Protein AF-A0A068UW55-F1 (afdb_monomer_lite)

Structure (mmCIF, N/CA/C/O backbone):
data_AF-A0A068UW55-F1
#
_entry.id   AF-A0A068UW55-F1
#
loop_
_atom_site.group_PDB
_atom_site.id
_atom_site.type_symbol
_atom_site.label_atom_id
_atom_site.label_alt_id
_atom_site.label_comp_id
_atom_site.label_asym_id
_atom_site.label_entity_id
_atom_site.label_seq_id
_atom_site.pdbx_PDB_ins_code
_atom_site.Cartn_x
_atom_site.Cartn_y
_atom_site.Cartn_z
_atom_site.occupancy
_atom_site.B_iso_or_equiv
_atom_site.auth_seq_id
_atom_site.auth_comp_id
_atom_site.auth_asym_id
_atom_site.auth_atom_id
_atom_site.pdbx_PDB_model_num
ATOM 1 N N . MET A 1 1 ? 1.808 -1.171 15.383 1.00 69.81 1 MET A N 1
ATOM 2 C CA . MET A 1 1 ? 2.559 -0.243 14.489 1.00 69.81 1 MET A CA 1
ATOM 3 C C . MET A 1 1 ? 3.618 -0.901 13.591 1.00 69.81 1 MET A C 1
ATOM 5 O O . MET A 1 1 ? 3.751 -0.459 12.460 1.00 69.81 1 MET A O 1
ATOM 9 N N . VAL A 1 2 ? 4.367 -1.930 14.021 1.00 87.56 2 VAL A N 1
ATOM 10 C CA . VAL A 1 2 ? 5.416 -2.564 13.176 1.00 87.56 2 VAL A CA 1
ATOM 11 C C . VAL A 1 2 ? 4.868 -3.156 11.865 1.00 87.56 2 VAL A C 1
ATOM 13 O O . VAL A 1 2 ? 5.521 -3.042 10.833 1.00 87.56 2 VAL A O 1
ATOM 16 N N . GLN A 1 3 ? 3.658 -3.724 11.878 1.00 90.69 3 GLN A N 1
ATOM 17 C CA . GLN A 1 3 ? 3.075 -4.388 10.703 1.00 90.69 3 GLN A CA 1
ATOM 18 C C . GLN A 1 3 ? 2.845 -3.431 9.520 1.00 90.69 3 GLN A C 1
ATOM 20 O O . GLN A 1 3 ? 3.164 -3.767 8.386 1.00 90.69 3 GLN A O 1
ATOM 25 N N . MET A 1 4 ? 2.404 -2.192 9.769 1.00 93.94 4 MET A N 1
ATOM 26 C CA . MET A 1 4 ? 2.196 -1.213 8.694 1.00 93.94 4 MET A CA 1
ATOM 27 C C . MET A 1 4 ? 3.512 -0.802 8.016 1.00 93.94 4 MET A C 1
ATOM 29 O O . MET A 1 4 ? 3.568 -0.604 6.804 1.00 93.94 4 MET A O 1
ATOM 33 N N . LEU A 1 5 ? 4.598 -0.723 8.794 1.00 95.56 5 LEU A N 1
ATOM 34 C CA . LEU A 1 5 ? 5.934 -0.481 8.250 1.00 95.56 5 LEU A CA 1
ATOM 35 C C . LEU A 1 5 ? 6.417 -1.667 7.407 1.00 95.56 5 LEU A C 1
ATOM 37 O O . LEU A 1 5 ? 7.042 -1.457 6.371 1.00 95.56 5 LEU A O 1
ATOM 41 N N . GLN A 1 6 ? 6.110 -2.901 7.813 1.00 95.69 6 GLN A N 1
ATOM 42 C CA . GLN A 1 6 ? 6.441 -4.095 7.030 1.00 95.69 6 GLN A CA 1
ATOM 43 C C . GLN A 1 6 ? 5.702 -4.107 5.688 1.00 95.69 6 GLN A C 1
ATOM 45 O O . GLN A 1 6 ? 6.342 -4.333 4.665 1.00 95.69 6 GLN A O 1
ATOM 50 N N . ILE A 1 7 ? 4.406 -3.771 5.673 1.00 96.69 7 ILE A N 1
ATOM 51 C CA . ILE A 1 7 ? 3.631 -3.613 4.430 1.00 96.69 7 ILE A CA 1
ATOM 52 C C . ILE A 1 7 ? 4.312 -2.592 3.510 1.00 96.69 7 ILE A C 1
ATOM 54 O O . ILE A 1 7 ? 4.573 -2.884 2.344 1.00 96.69 7 ILE A O 1
ATOM 58 N N . ALA A 1 8 ? 4.680 -1.421 4.044 1.00 97.25 8 ALA A N 1
ATOM 59 C CA . ALA A 1 8 ? 5.354 -0.382 3.268 1.00 97.25 8 ALA A CA 1
ATOM 60 C C . ALA A 1 8 ? 6.690 -0.860 2.671 1.00 97.25 8 ALA A C 1
ATOM 62 O O . ALA A 1 8 ? 6.961 -0.594 1.500 1.00 97.25 8 ALA A O 1
ATOM 63 N N . MET A 1 9 ? 7.499 -1.597 3.440 1.00 97.56 9 MET A N 1
ATOM 64 C CA . MET A 1 9 ? 8.771 -2.158 2.970 1.00 97.56 9 MET A CA 1
ATOM 65 C C . MET A 1 9 ? 8.581 -3.163 1.824 1.00 97.56 9 MET A C 1
ATOM 67 O O . MET A 1 9 ? 9.370 -3.154 0.878 1.00 97.56 9 MET A O 1
ATOM 71 N N . THR A 1 10 ? 7.526 -3.983 1.866 1.00 97.56 10 THR A N 1
ATOM 72 C CA . THR A 1 10 ? 7.187 -4.918 0.780 1.00 97.56 10 THR A CA 1
ATOM 73 C C . THR A 1 10 ? 6.754 -4.172 -0.487 1.00 97.56 10 THR A C 1
ATOM 75 O O . THR A 1 10 ? 7.204 -4.504 -1.584 1.00 97.56 10 THR A O 1
ATOM 78 N N . CYS A 1 11 ? 5.962 -3.101 -0.357 1.00 98.12 11 CYS A N 1
ATOM 79 C CA . CYS A 1 11 ? 5.535 -2.272 -1.493 1.00 98.12 11 CYS A CA 1
ATOM 80 C C . CYS A 1 11 ? 6.708 -1.628 -2.253 1.00 98.12 11 CYS A C 1
ATOM 82 O O . CYS A 1 11 ? 6.627 -1.421 -3.465 1.00 98.12 11 CYS A O 1
ATOM 84 N N . VAL A 1 12 ? 7.809 -1.320 -1.561 1.00 97.75 12 VAL A N 1
ATOM 85 C CA . VAL A 1 12 ? 9.001 -0.678 -2.146 1.00 97.75 12 VAL A CA 1
ATOM 86 C C . VAL A 1 12 ? 10.156 -1.651 -2.391 1.00 97.75 12 VAL A C 1
ATOM 88 O O . VAL A 1 12 ? 11.310 -1.232 -2.517 1.00 97.75 12 VAL A O 1
ATOM 91 N N . ALA A 1 13 ? 9.869 -2.951 -2.489 1.00 97.88 13 ALA A N 1
ATOM 92 C CA . ALA A 1 13 ? 10.885 -3.968 -2.710 1.00 97.88 13 ALA A CA 1
ATOM 93 C C . ALA A 1 13 ? 11.775 -3.671 -3.935 1.00 97.88 13 ALA A C 1
ATOM 95 O O . ALA A 1 13 ? 11.320 -3.189 -4.983 1.00 97.88 13 ALA A O 1
ATOM 96 N N . LYS A 1 14 ? 13.074 -3.980 -3.807 1.00 97.75 14 LYS A N 1
ATOM 97 C CA . LYS A 1 14 ? 14.083 -3.712 -4.849 1.00 97.75 14 LYS A CA 1
ATOM 98 C C . LYS A 1 14 ? 13.785 -4.455 -6.151 1.00 97.75 14 LYS A C 1
ATOM 100 O O . LYS A 1 14 ? 14.013 -3.906 -7.223 1.00 97.75 14 LYS A O 1
ATOM 105 N N . VAL A 1 15 ? 13.292 -5.687 -6.046 1.00 97.31 15 VAL A N 1
ATOM 106 C CA . VAL A 1 15 ? 12.883 -6.507 -7.189 1.00 97.31 15 VAL A CA 1
ATOM 107 C C . VAL A 1 15 ? 11.403 -6.207 -7.475 1.00 97.31 15 VAL A C 1
ATOM 109 O O . VAL A 1 15 ? 10.581 -6.437 -6.592 1.00 97.31 15 VAL A O 1
ATOM 112 N N . PRO A 1 16 ? 11.041 -5.661 -8.652 1.00 96.94 16 PRO A N 1
ATOM 113 C CA . PRO A 1 16 ? 9.659 -5.273 -8.947 1.00 96.94 16 PRO A CA 1
ATOM 114 C C . PRO A 1 16 ? 8.663 -6.434 -8.907 1.00 96.94 16 PRO A C 1
ATOM 116 O O . PRO A 1 16 ? 7.545 -6.243 -8.444 1.00 96.94 16 PRO A O 1
ATOM 119 N N . ASP A 1 17 ? 9.085 -7.628 -9.325 1.00 97.44 17 ASP A N 1
ATOM 120 C CA . ASP A 1 17 ? 8.213 -8.804 -9.456 1.00 97.44 17 ASP A CA 1
ATOM 121 C C . ASP A 1 17 ? 7.671 -9.333 -8.121 1.00 97.44 17 ASP A C 1
ATOM 123 O O . ASP A 1 17 ? 6.692 -10.071 -8.105 1.00 97.44 17 ASP A O 1
ATOM 127 N N . ILE A 1 18 ? 8.298 -8.967 -6.997 1.00 96.69 18 ILE A N 1
ATOM 128 C CA . ILE A 1 18 ? 7.844 -9.364 -5.653 1.00 96.69 18 ILE A CA 1
ATOM 129 C C . ILE A 1 18 ? 6.995 -8.291 -4.969 1.00 96.69 18 ILE A C 1
ATOM 131 O O . ILE A 1 18 ? 6.612 -8.462 -3.812 1.00 96.69 18 ILE A O 1
ATOM 135 N N . ARG A 1 19 ? 6.756 -7.152 -5.628 1.00 98.12 19 ARG A N 1
ATOM 136 C CA . ARG A 1 19 ? 5.879 -6.125 -5.070 1.00 98.12 19 ARG A CA 1
ATOM 137 C C . ARG A 1 19 ? 4.435 -6.629 -5.145 1.00 98.12 19 ARG A C 1
ATOM 139 O O . ARG A 1 19 ? 4.036 -7.135 -6.194 1.00 98.12 19 ARG A O 1
ATOM 146 N N . PRO A 1 20 ? 3.649 -6.473 -4.073 1.00 98.31 20 PRO A N 1
ATOM 147 C CA . PRO A 1 20 ? 2.259 -6.892 -4.067 1.00 98.31 20 PRO A CA 1
ATOM 148 C C . PRO A 1 20 ? 1.441 -6.041 -5.039 1.00 98.31 20 PRO A C 1
ATOM 150 O O . PRO A 1 20 ? 1.751 -4.872 -5.299 1.00 98.31 20 PRO A O 1
ATOM 153 N N . ASN A 1 21 ? 0.362 -6.621 -5.553 1.00 98.25 21 ASN A N 1
ATOM 154 C CA . ASN A 1 21 ? -0.669 -5.843 -6.232 1.00 98.25 21 ASN A CA 1
ATOM 155 C C . ASN A 1 21 ? -1.486 -5.034 -5.206 1.00 98.25 21 ASN A C 1
ATOM 157 O O . ASN A 1 21 ? -1.434 -5.284 -4.002 1.00 98.25 21 ASN A O 1
ATOM 161 N N . MET A 1 22 ? -2.252 -4.050 -5.680 1.00 97.75 22 MET A N 1
ATOM 162 C CA . MET A 1 22 ? -3.016 -3.181 -4.780 1.00 97.75 22 MET A CA 1
ATOM 163 C C . MET A 1 22 ? -4.084 -3.936 -3.975 1.00 97.75 22 MET A C 1
ATOM 165 O O . MET A 1 22 ? -4.318 -3.561 -2.830 1.00 97.75 22 MET A O 1
ATOM 169 N N . ASP A 1 23 ? -4.683 -5.001 -4.517 1.00 98.19 23 ASP A N 1
ATOM 170 C CA . ASP A 1 23 ? -5.689 -5.804 -3.803 1.00 98.19 23 ASP A CA 1
ATOM 171 C C . ASP A 1 23 ? -5.081 -6.508 -2.581 1.00 98.19 23 ASP A C 1
ATOM 173 O O . ASP A 1 23 ? -5.655 -6.517 -1.491 1.00 98.19 23 ASP A O 1
ATOM 177 N N . GLU A 1 24 ? -3.871 -7.043 -2.735 1.00 98.00 24 GLU A N 1
ATOM 178 C CA . GLU A 1 24 ? -3.112 -7.660 -1.653 1.00 98.00 24 GLU A CA 1
ATOM 179 C C . GLU A 1 24 ? -2.713 -6.634 -0.588 1.00 98.00 24 GLU A C 1
ATOM 181 O O . GLU A 1 24 ? -2.875 -6.902 0.601 1.00 98.00 24 GLU A O 1
ATOM 186 N N . VAL A 1 25 ? -2.276 -5.437 -0.997 1.00 97.44 25 VAL A N 1
ATOM 187 C CA . VAL A 1 25 ? -1.958 -4.342 -0.064 1.00 97.44 25 VAL A CA 1
ATOM 188 C C . VAL A 1 25 ? -3.183 -3.946 0.759 1.00 97.44 25 VAL A C 1
ATOM 190 O O . VAL A 1 25 ? -3.070 -3.792 1.974 1.00 97.44 25 VAL A O 1
ATOM 193 N N . VAL A 1 26 ? -4.352 -3.800 0.129 1.00 97.06 26 VAL A N 1
ATOM 194 C CA . VAL A 1 26 ? -5.598 -3.457 0.834 1.00 97.06 26 VAL A CA 1
ATOM 195 C C . VAL A 1 26 ? -5.941 -4.529 1.864 1.00 97.06 26 VAL A C 1
ATOM 197 O O . VAL A 1 26 ? -6.147 -4.191 3.030 1.00 97.06 26 VAL A O 1
ATOM 200 N N . ARG A 1 27 ? -5.896 -5.809 1.475 1.00 96.81 27 ARG A N 1
ATOM 201 C CA . ARG A 1 27 ? -6.150 -6.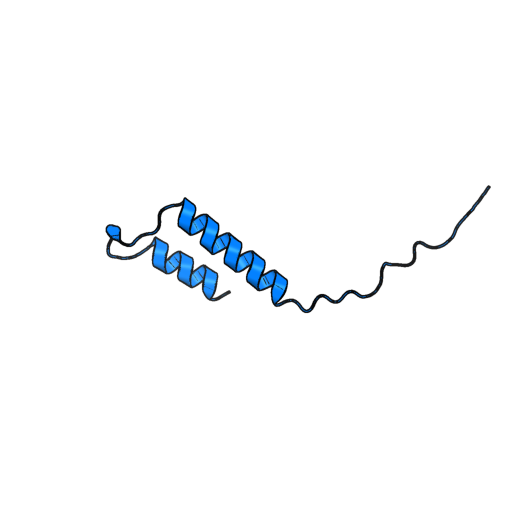929 2.390 1.00 96.81 27 ARG A CA 1
ATOM 202 C C . ARG A 1 27 ? -5.197 -6.920 3.590 1.00 96.81 27 ARG A C 1
ATOM 204 O O . ARG A 1 27 ? -5.650 -7.004 4.727 1.00 96.81 27 ARG A O 1
ATOM 211 N N . MET A 1 28 ? -3.894 -6.747 3.360 1.00 96.06 28 MET A N 1
ATOM 212 C CA . MET A 1 28 ? -2.906 -6.678 4.447 1.00 96.06 28 MET A CA 1
ATOM 213 C C . MET A 1 28 ? -3.183 -5.506 5.403 1.00 96.06 28 MET A C 1
ATOM 215 O O . MET A 1 28 ? -3.020 -5.640 6.612 1.00 96.06 28 MET A O 1
ATOM 219 N N . ILE A 1 29 ? -3.609 -4.347 4.891 1.00 95.19 29 ILE A N 1
ATOM 220 C CA . ILE A 1 29 ? -3.941 -3.180 5.727 1.00 95.19 29 ILE A CA 1
ATOM 221 C C . ILE A 1 29 ? -5.200 -3.442 6.564 1.00 95.19 29 ILE A C 1
ATOM 223 O O . ILE A 1 29 ? -5.257 -3.045 7.730 1.00 95.19 29 ILE A O 1
ATOM 227 N N . GLU A 1 30 ? -6.211 -4.095 5.994 1.00 94.81 30 GLU A N 1
ATOM 228 C CA . GLU A 1 30 ? -7.433 -4.474 6.712 1.00 94.81 30 GLU A CA 1
ATOM 229 C C . GLU A 1 30 ? -7.140 -5.447 7.862 1.00 94.81 30 GLU A C 1
ATOM 231 O O . GLU A 1 30 ? -7.650 -5.248 8.968 1.00 94.81 30 GLU A O 1
ATOM 236 N N . GLU A 1 31 ? -6.257 -6.424 7.645 1.00 92.00 31 GLU A N 1
ATOM 237 C CA . GLU A 1 31 ? -5.804 -7.374 8.672 1.00 92.00 31 GLU A CA 1
ATOM 238 C C . GLU A 1 31 ? -5.108 -6.671 9.851 1.00 92.00 31 GLU A C 1
ATOM 240 O O . GLU A 1 31 ? -5.372 -6.991 11.015 1.00 92.00 31 GLU A O 1
ATOM 245 N N . VAL A 1 32 ? -4.273 -5.658 9.583 1.00 90.31 32 VAL A N 1
ATOM 246 C CA . VAL A 1 32 ? -3.639 -4.846 10.641 1.00 90.31 32 VAL A CA 1
ATOM 247 C C . VAL A 1 32 ? -4.697 -4.123 11.476 1.00 90.31 32 VAL A C 1
ATOM 249 O O . VAL A 1 32 ? -4.633 -4.140 12.706 1.00 90.31 32 VAL A O 1
ATOM 252 N N . ARG A 1 33 ? -5.701 -3.520 10.824 1.00 86.12 33 ARG A N 1
ATOM 253 C CA . ARG A 1 33 ? -6.781 -2.792 11.513 1.00 86.12 33 ARG A CA 1
ATOM 254 C C . ARG A 1 33 ? -7.629 -3.708 12.395 1.00 86.12 33 ARG A C 1
ATOM 256 O O . ARG A 1 33 ? -8.029 -3.284 13.477 1.00 86.12 33 ARG A O 1
ATOM 263 N N . GLN A 1 34 ? -7.905 -4.933 11.946 1.00 80.56 34 GLN A N 1
ATOM 264 C CA . GLN A 1 34 ? -8.611 -5.941 12.747 1.00 80.56 34 GLN A CA 1
ATOM 265 C C . GLN A 1 34 ? -7.770 -6.377 13.950 1.00 80.56 34 GLN A C 1
ATOM 267 O O . GLN A 1 34 ? -8.258 -6.351 15.076 1.00 80.56 34 GLN A O 1
ATOM 272 N N . SER A 1 35 ? -6.485 -6.664 13.730 1.00 77.12 35 SER A N 1
ATOM 273 C CA . SER A 1 35 ? -5.551 -7.079 14.784 1.00 77.12 35 SER A CA 1
ATOM 274 C C . SER A 1 35 ? -5.408 -6.033 15.898 1.00 77.12 35 SER A C 1
ATOM 276 O O . SER A 1 35 ? -5.361 -6.379 17.078 1.00 77.12 35 SER A O 1
ATOM 278 N N . ASP A 1 36 ? -5.366 -4.743 15.546 1.00 73.62 36 ASP A N 1
ATOM 279 C CA . ASP A 1 36 ? -5.334 -3.647 16.526 1.00 73.62 36 ASP A CA 1
ATOM 280 C C . ASP A 1 36 ? -6.659 -3.533 17.317 1.00 73.62 36 ASP A C 1
ATOM 282 O O . ASP A 1 36 ? -6.647 -3.099 18.470 1.00 73.62 36 ASP A O 1
ATOM 286 N N . SER A 1 37 ? -7.792 -3.943 16.728 1.00 65.44 37 SER A N 1
ATOM 287 C CA . SER A 1 37 ? -9.111 -3.953 17.381 1.00 65.44 37 SER A CA 1
ATOM 288 C C . SER A 1 37 ? -9.308 -5.150 18.314 1.00 65.44 37 SER A C 1
ATOM 290 O O . SER A 1 37 ? -9.931 -4.994 19.359 1.00 65.44 37 SER A O 1
ATOM 292 N N . GLU A 1 38 ? -8.794 -6.330 17.961 1.00 62.00 38 GLU A N 1
ATOM 293 C CA . GLU A 1 38 ? -8.884 -7.536 18.801 1.00 62.00 38 GLU A CA 1
ATOM 294 C C . GLU A 1 38 ? -7.908 -7.506 19.985 1.00 62.00 38 GLU A C 1
ATOM 296 O O . GLU A 1 38 ? -8.156 -8.115 21.023 1.00 62.00 38 GLU A O 1
ATOM 301 N N . ASN A 1 39 ? -6.805 -6.764 19.861 1.00 58.34 39 ASN A N 1
ATOM 302 C CA . ASN A 1 39 ? -5.821 -6.602 20.932 1.00 58.34 39 ASN A CA 1
ATOM 303 C C . ASN A 1 39 ? -6.178 -5.479 21.929 1.00 58.34 39 ASN A C 1
ATOM 305 O O . ASN A 1 39 ? -5.447 -5.236 22.892 1.00 58.34 39 ASN A O 1
ATOM 309 N N . GLN A 1 40 ? -7.291 -4.774 21.715 1.00 55.44 40 GLN A N 1
ATOM 310 C CA . GLN A 1 40 ? -7.877 -3.911 22.730 1.00 55.44 40 GLN A CA 1
ATOM 311 C C . GLN A 1 40 ? -8.783 -4.804 23.591 1.00 55.44 40 GLN A C 1
ATOM 313 O O . GLN A 1 40 ? -9.771 -5.314 23.063 1.00 55.44 40 GLN A O 1
ATOM 318 N N . PRO A 1 41 ? -8.484 -5.053 24.884 1.00 54.94 41 PRO A N 1
ATOM 319 C CA . PRO A 1 41 ? -9.443 -5.742 25.735 1.00 54.94 41 PRO A CA 1
ATOM 320 C C . PRO A 1 41 ? -10.731 -4.926 25.684 1.00 54.94 41 PRO A C 1
ATOM 322 O O . PRO A 1 41 ? -10.742 -3.760 26.083 1.00 54.94 41 PRO A O 1
ATOM 325 N N . SER A 1 42 ? -11.778 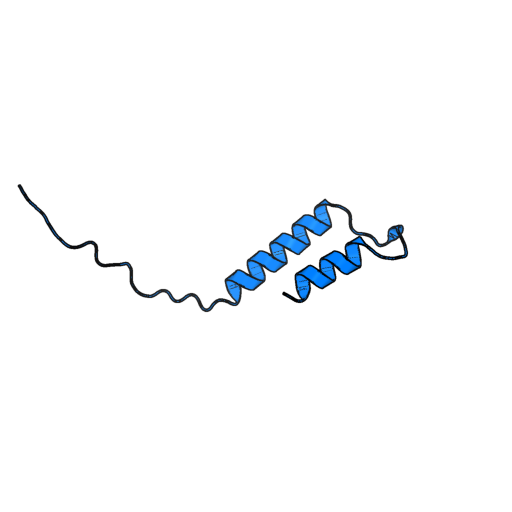-5.518 25.109 1.00 53.56 42 SER A N 1
ATOM 326 C CA . SER A 1 42 ? -13.110 -4.938 25.034 1.00 53.56 42 SER A CA 1
ATOM 327 C C . SER A 1 42 ? -13.565 -4.656 26.460 1.00 53.56 42 SER A C 1
ATOM 329 O O . SER A 1 42 ? -14.082 -5.536 27.144 1.00 53.56 42 SER A O 1
ATOM 331 N N . SER A 1 43 ? -13.321 -3.438 26.942 1.00 54.12 43 SER A N 1
ATOM 332 C CA . SER A 1 43 ? -13.945 -2.936 28.155 1.00 54.12 43 SER A CA 1
ATOM 333 C C . SER A 1 43 ? -15.390 -2.635 27.796 1.00 54.12 43 SER A C 1
ATOM 335 O O . SER A 1 43 ? -15.780 -1.493 27.557 1.00 54.12 43 SER A O 1
ATOM 337 N N . GLU A 1 44 ? -16.184 -3.696 27.744 1.00 55.19 44 GLU A N 1
ATOM 338 C CA . GLU A 1 44 ? -17.611 -3.626 27.984 1.00 55.19 44 GLU A CA 1
ATOM 339 C C . GLU A 1 44 ? -17.810 -3.116 29.416 1.00 55.19 44 GLU A C 1
ATOM 341 O O . GLU A 1 44 ? -18.018 -3.898 30.336 1.00 55.19 44 GLU A O 1
ATOM 346 N N . GLU A 1 45 ? -17.729 -1.807 29.657 1.00 54.22 45 GLU A N 1
ATOM 347 C CA . GLU A 1 45 ? -18.28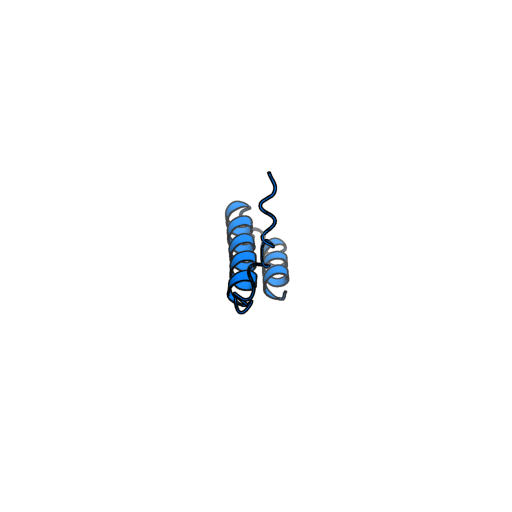9 -1.286 30.897 1.00 54.22 45 GLU A CA 1
ATOM 348 C C . GLU A 1 45 ? -18.915 0.097 30.744 1.00 54.22 45 GLU A C 1
ATOM 350 O O . GLU A 1 45 ? -18.277 1.089 30.399 1.00 54.22 45 GLU A O 1
ATOM 355 N N . ASN A 1 46 ? -20.197 0.111 31.108 1.00 51.06 46 ASN A N 1
ATOM 356 C CA . ASN A 1 46 ? -21.038 1.257 31.418 1.00 51.06 46 ASN A CA 1
ATOM 357 C C . ASN A 1 46 ? -21.624 2.000 30.215 1.00 51.06 46 ASN A C 1
ATOM 359 O O . ASN A 1 46 ? -21.350 3.169 29.942 1.00 51.06 46 ASN A O 1
ATOM 363 N N . LYS A 1 47 ? -22.597 1.312 29.601 1.00 53.47 47 LYS A N 1
ATOM 364 C CA . LYS A 1 47 ? -23.844 1.904 29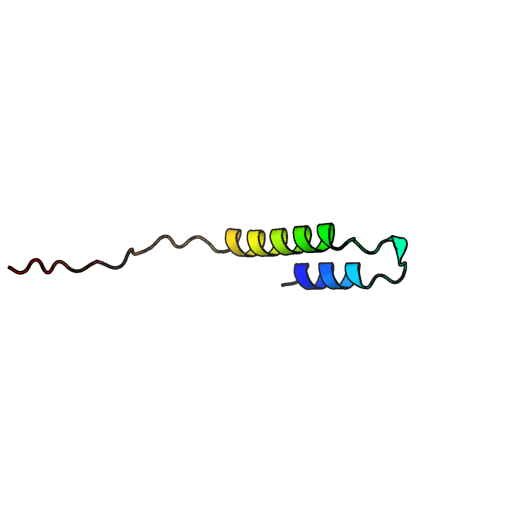.097 1.00 53.47 47 LYS A CA 1
ATOM 365 C C . LYS A 1 47 ? -24.255 3.025 30.061 1.00 53.47 47 LYS A C 1
ATOM 367 O O . LYS A 1 47 ? -24.720 2.769 31.172 1.00 53.47 47 LYS A O 1
ATOM 372 N N . SER A 1 48 ? -23.959 4.259 29.667 1.00 55.44 48 SER A N 1
ATOM 373 C CA . SER A 1 48 ? -24.263 5.447 30.451 1.00 55.44 48 SER A CA 1
ATOM 374 C C . SER A 1 48 ? -25.758 5.435 30.745 1.00 55.44 48 SER A C 1
ATOM 376 O O . SER A 1 48 ? -26.562 5.255 29.834 1.00 55.44 48 SER A O 1
ATOM 378 N N . LYS A 1 49 ? -26.103 5.530 32.033 1.00 56.47 49 LYS A N 1
ATOM 379 C CA . LYS A 1 49 ? -27.475 5.633 32.530 1.00 56.47 49 LYS A CA 1
ATOM 380 C C . LYS A 1 49 ? -28.197 6.727 31.744 1.00 56.47 49 LYS A C 1
ATOM 382 O O . LYS A 1 49 ? -27.960 7.905 31.995 1.00 56.47 49 LYS A O 1
ATOM 387 N N . ASP A 1 50 ? -29.062 6.330 30.814 1.00 55.94 50 ASP A N 1
ATOM 388 C CA . ASP A 1 50 ? -30.127 7.200 30.335 1.00 55.94 50 ASP A CA 1
ATOM 389 C C . ASP A 1 50 ? -31.017 7.461 31.548 1.00 55.94 50 ASP A C 1
ATOM 391 O O . ASP A 1 50 ? -31.661 6.567 32.102 1.00 55.94 50 ASP A O 1
ATOM 395 N N . SER A 1 51 ? -30.856 8.660 32.089 1.00 57.47 51 SER A N 1
ATOM 396 C CA . SER A 1 51 ? -31.508 9.088 33.305 1.00 57.47 51 SER A CA 1
ATOM 397 C C . SER A 1 51 ? -32.990 9.240 33.005 1.00 57.47 51 SER A C 1
ATOM 399 O O . SER A 1 51 ? -33.383 10.103 32.227 1.00 57.47 51 SER A O 1
ATOM 401 N N . THR A 1 52 ? -33.802 8.426 33.675 1.00 59.53 52 THR A N 1
ATOM 402 C CA . THR A 1 52 ? -35.232 8.638 33.877 1.00 59.53 52 THR A CA 1
ATOM 40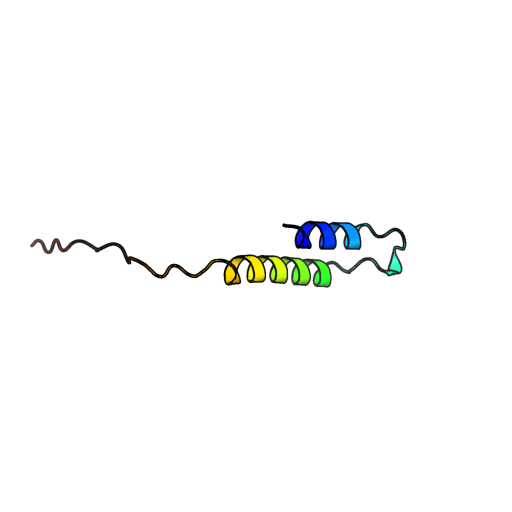3 C C . THR A 1 52 ? -35.543 10.123 34.041 1.00 59.53 52 THR A C 1
ATOM 405 O O . THR A 1 52 ? -35.230 10.696 35.083 1.00 59.53 52 THR A O 1
ATOM 408 N N . VAL A 1 53 ? -36.225 10.720 33.064 1.00 48.69 53 VAL A N 1
ATOM 409 C CA . VAL A 1 53 ? -37.165 11.815 33.320 1.00 48.69 53 VAL A CA 1
ATOM 410 C C . VAL A 1 53 ? -38.372 11.621 32.406 1.00 48.69 53 VAL A C 1
ATOM 412 O O . VAL A 1 53 ? -38.457 12.122 31.290 1.00 48.69 53 VAL A O 1
ATOM 415 N N . GLN A 1 54 ? -39.308 10.817 32.896 1.00 59.66 54 GLN A N 1
ATOM 416 C CA . GLN A 1 54 ? -40.682 10.811 32.419 1.00 59.66 54 GLN A CA 1
ATOM 417 C C . GLN A 1 54 ? -41.330 12.111 32.925 1.00 59.66 54 GLN A C 1
ATOM 419 O O . GLN A 1 54 ? -41.317 12.357 34.130 1.00 59.66 54 GLN A O 1
ATOM 424 N N . THR A 1 55 ? -41.855 12.951 32.032 1.00 39.41 55 THR A N 1
ATOM 425 C CA . THR A 1 55 ? -42.622 14.161 32.395 1.00 39.41 55 THR A CA 1
ATOM 426 C C . THR A 1 55 ? -43.578 14.538 31.251 1.00 39.41 55 THR A C 1
ATOM 428 O O . THR A 1 55 ? -43.297 14.153 30.118 1.00 39.41 55 THR A O 1
ATOM 431 N N . PRO A 1 56 ? -44.696 15.231 31.546 1.00 57.19 56 PRO A N 1
ATOM 432 C CA . PRO A 1 56 ? -46.083 14.766 31.411 1.00 57.19 56 PRO A CA 1
ATOM 433 C C . PRO A 1 56 ? -46.708 14.948 30.024 1.00 57.19 56 PRO A C 1
ATOM 435 O O . PRO A 1 56 ? -46.231 15.815 29.259 1.00 57.19 56 PRO A O 1
#

Foldseek 3Di:
DVQLVVLVCLCPDPDNVSHDDPVVSVVSVVVVVVVVVVPPPPPPDDPDPPDDDDDD

pLDDT: mean 79.92, std 19.43, range [39.41, 98.31]

Organism: Coffea canephora (NCBI:txid49390)

Radius of gyration: 21.22 Å; chains: 1; bounding box: 60×24×43 Å

Sequence (56 aa):
MVQMLQIAMTCVAKVPDIRPNMDEVVRMIEEVRQSDSENQPSSEENKSKDSTVQTP

Secondary structure (DSSP, 8-state):
-HHHHHHHHHHT-SSGGGS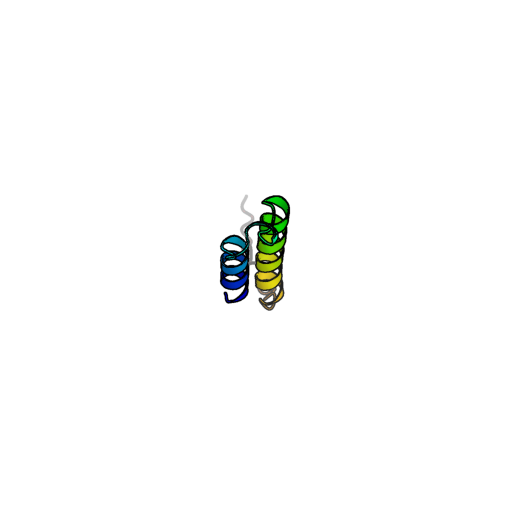PPHHHHHHHHHHHHHHHHHTS----------------